Protein AF-A0A9L0R6K5-F1 (afdb_monomer_lite)

Radius of gyration: 28.35 Å; chains: 1; bounding box: 96×26×52 Å

Foldseek 3Di:
DDDPPDPDPPDDPDPPVVVPVVVVVVVVLCVDPVSNDDPDDPDCPPPDCVPVVVVVVVVVVPDDDPVVDDCPCVVVVLVPDDPVVNVVVVVVVVVVVVVVVVVVVVVDDDD

pLDDT: mean 80.31, std 17.73, range [43.84, 97.25]

Structure (mmCIF, N/CA/C/O backbone):
data_AF-A0A9L0R6K5-F1
#
_entry.id   AF-A0A9L0R6K5-F1
#
loop_
_atom_site.group_PDB
_atom_site.id
_atom_site.type_symbol
_atom_site.label_atom_id
_atom_site.label_alt_id
_atom_site.label_comp_id
_atom_site.label_asym_id
_atom_site.label_entity_id
_atom_site.label_seq_id
_atom_site.pdbx_PDB_ins_code
_atom_site.Cartn_x
_atom_site.Cartn_y
_atom_site.Cartn_z
_atom_site.occupancy
_atom_site.B_iso_or_equiv
_atom_site.auth_seq_id
_atom_site.auth_comp_id
_atom_site.auth_asym_id
_atom_site.auth_atom_id
_atom_site.pdbx_PDB_model_num
ATOM 1 N N . MET A 1 1 ? 75.155 13.105 23.685 1.00 47.47 1 MET A N 1
ATOM 2 C CA . MET A 1 1 ? 74.800 11.677 23.793 1.00 47.47 1 MET A CA 1
ATOM 3 C C . MET A 1 1 ? 73.288 11.671 23.781 1.00 47.47 1 MET A C 1
ATOM 5 O O . MET A 1 1 ? 72.712 12.220 24.706 1.00 47.47 1 MET A O 1
ATOM 9 N N . GLY A 1 2 ? 72.707 11.346 22.626 1.00 50.88 2 GLY A N 1
ATOM 10 C CA . GLY A 1 2 ? 71.325 11.688 22.292 1.00 50.88 2 GLY A CA 1
ATOM 11 C C . GLY A 1 2 ? 70.310 10.917 23.124 1.00 50.88 2 GLY A C 1
ATOM 12 O O . GLY A 1 2 ? 70.505 9.731 23.391 1.00 50.88 2 GLY A O 1
ATOM 13 N N . ASP A 1 3 ? 69.242 11.607 23.506 1.00 55.75 3 ASP A N 1
ATOM 14 C CA . ASP A 1 3 ? 68.009 10.965 23.939 1.00 55.75 3 ASP A CA 1
ATOM 15 C C . ASP A 1 3 ? 67.473 10.095 22.789 1.00 55.75 3 ASP A C 1
ATOM 17 O O . ASP A 1 3 ? 67.440 10.559 21.645 1.00 55.75 3 ASP A O 1
ATOM 21 N N . PRO A 1 4 ? 67.071 8.837 23.038 1.00 55.62 4 PRO A N 1
ATOM 22 C CA . PRO A 1 4 ? 66.433 8.029 22.016 1.00 55.62 4 PRO A CA 1
ATOM 23 C C . PRO A 1 4 ? 65.010 8.553 21.805 1.00 55.62 4 PRO A C 1
ATOM 25 O O . PRO A 1 4 ? 64.130 8.370 22.648 1.00 55.62 4 PRO A O 1
ATOM 28 N N . GLU A 1 5 ? 64.795 9.227 20.675 1.00 60.00 5 GLU A N 1
ATOM 29 C CA . GLU A 1 5 ? 63.462 9.583 20.208 1.00 60.00 5 GLU A CA 1
ATOM 30 C C . GLU A 1 5 ? 62.582 8.327 20.137 1.00 60.00 5 GLU A C 1
ATOM 32 O O . GLU A 1 5 ? 62.940 7.278 19.598 1.00 60.00 5 GLU A O 1
ATOM 37 N N . ARG A 1 6 ? 61.421 8.458 20.771 1.00 54.25 6 ARG A N 1
ATOM 38 C CA . ARG A 1 6 ? 60.321 7.501 20.851 1.00 54.25 6 ARG A CA 1
ATOM 39 C C . ARG A 1 6 ? 59.981 6.946 19.455 1.00 54.25 6 ARG A C 1
ATOM 41 O O . ARG A 1 6 ? 59.887 7.743 18.527 1.00 54.25 6 ARG A O 1
ATOM 48 N N . PRO A 1 7 ? 59.713 5.636 19.291 1.00 50.34 7 PRO A N 1
ATOM 49 C CA . PRO A 1 7 ? 59.248 5.118 18.011 1.00 50.34 7 PRO A CA 1
ATOM 50 C C . PRO A 1 7 ? 57.929 5.803 17.645 1.00 50.34 7 PRO A C 1
ATOM 52 O O . PRO A 1 7 ? 56.967 5.786 18.421 1.00 50.34 7 PRO A O 1
ATOM 55 N N . GLU A 1 8 ? 57.920 6.451 16.483 1.00 55.03 8 GLU A N 1
ATOM 56 C CA . GLU A 1 8 ? 56.736 7.028 15.869 1.00 55.03 8 GLU A CA 1
ATOM 57 C C . GLU A 1 8 ? 55.680 5.927 15.744 1.00 55.03 8 GLU A C 1
ATOM 59 O O . GLU A 1 8 ? 55.885 4.910 15.081 1.00 55.03 8 GLU A O 1
ATOM 64 N N . ALA A 1 9 ? 54.574 6.080 16.473 1.00 47.69 9 ALA A N 1
ATOM 65 C CA . ALA A 1 9 ? 53.455 5.162 16.384 1.00 47.69 9 ALA A CA 1
ATOM 66 C C . ALA A 1 9 ? 52.938 5.197 14.941 1.00 47.69 9 ALA A C 1
ATOM 68 O O . ALA A 1 9 ? 52.365 6.201 14.513 1.00 47.69 9 ALA A O 1
ATOM 69 N N . ALA A 1 10 ? 53.168 4.110 14.202 1.00 50.16 10 ALA A N 1
ATOM 70 C CA . ALA A 1 10 ? 52.569 3.870 12.901 1.00 50.16 10 ALA A CA 1
ATOM 71 C C . ALA A 1 10 ? 51.054 4.098 13.017 1.00 50.16 10 ALA A C 1
ATOM 73 O O . ALA A 1 10 ? 50.350 3.383 13.734 1.00 50.16 10 ALA A O 1
ATOM 74 N N . ARG A 1 11 ? 50.566 5.160 12.369 1.00 54.59 11 ARG A N 1
ATOM 75 C CA . ARG A 1 11 ? 49.131 5.405 12.216 1.00 54.59 11 ARG A CA 1
ATOM 76 C C . ARG A 1 11 ? 48.550 4.309 11.312 1.00 54.59 11 ARG A C 1
ATOM 78 O O . ARG A 1 11 ? 49.232 3.882 10.385 1.00 54.59 11 ARG A O 1
ATOM 85 N N . PRO A 1 12 ? 47.339 3.818 11.611 1.00 43.84 12 PRO A N 1
ATOM 86 C CA . PRO A 1 12 ? 46.855 2.541 11.105 1.00 43.84 12 PRO A CA 1
ATOM 87 C C . PRO A 1 12 ? 46.578 2.567 9.596 1.00 43.84 12 PRO A C 1
ATOM 89 O O . PRO A 1 12 ? 45.975 3.502 9.076 1.00 43.84 12 PRO A O 1
ATOM 92 N N . GLU A 1 13 ? 46.985 1.484 8.935 1.00 54.38 13 GLU A N 1
ATOM 93 C CA . GLU A 1 13 ? 46.724 1.085 7.546 1.00 54.38 13 GLU A CA 1
ATOM 94 C C . GLU A 1 13 ? 45.214 0.879 7.274 1.00 54.38 13 GLU A C 1
ATOM 96 O O . GLU A 1 13 ? 44.738 -0.247 7.111 1.00 54.38 13 GLU A O 1
ATOM 101 N N . GLN A 1 14 ? 44.416 1.950 7.301 1.00 50.78 14 GLN A N 1
ATOM 102 C CA . GLN A 1 14 ? 42.956 1.864 7.122 1.00 50.78 14 GLN A CA 1
ATOM 103 C C . GLN A 1 14 ? 42.420 2.416 5.793 1.00 50.78 14 GLN A C 1
ATOM 105 O O . GLN A 1 14 ? 41.247 2.198 5.511 1.00 50.78 14 GLN A O 1
ATOM 110 N N . ASP A 1 15 ? 43.252 3.011 4.931 1.00 48.50 15 ASP A N 1
ATOM 111 C CA . ASP A 1 15 ? 42.791 3.568 3.643 1.00 48.50 15 ASP A CA 1
ATOM 112 C C . ASP A 1 15 ? 42.849 2.593 2.446 1.00 48.50 15 ASP A C 1
ATOM 114 O O . ASP A 1 15 ? 42.191 2.827 1.435 1.00 48.50 15 ASP A O 1
ATOM 118 N N . GLU A 1 16 ? 43.563 1.462 2.522 1.00 49.72 16 GLU A N 1
ATOM 119 C CA . GLU A 1 16 ? 43.671 0.542 1.369 1.00 49.72 16 GLU A CA 1
ATOM 120 C C . GLU A 1 16 ? 42.481 -0.423 1.218 1.00 49.72 16 GLU A C 1
ATOM 122 O O . GLU A 1 16 ? 42.126 -0.792 0.095 1.00 49.72 16 GLU A O 1
ATOM 127 N N . ARG A 1 17 ? 41.801 -0.785 2.316 1.00 49.69 17 ARG A N 1
ATOM 128 C CA . ARG A 1 17 ? 40.687 -1.762 2.310 1.00 49.69 17 ARG A CA 1
ATOM 129 C C . ARG A 1 17 ? 39.425 -1.262 1.601 1.00 49.69 17 ARG A C 1
ATOM 131 O O . ARG A 1 17 ? 38.607 -2.066 1.182 1.00 49.69 17 ARG A O 1
ATOM 138 N N . LEU A 1 18 ? 39.268 0.052 1.436 1.00 47.69 18 LEU A N 1
ATOM 139 C CA . LEU A 1 18 ? 38.094 0.636 0.777 1.00 47.69 18 LEU A CA 1
ATOM 140 C C . LEU A 1 18 ? 38.172 0.530 -0.763 1.00 47.69 18 LEU A C 1
ATOM 142 O O . LEU A 1 18 ? 37.157 0.590 -1.460 1.00 47.69 18 LEU A O 1
ATOM 146 N N . SER A 1 19 ? 39.384 0.351 -1.301 1.00 53.78 19 SER A N 1
ATOM 147 C CA . SER A 1 19 ? 39.659 0.350 -2.744 1.00 53.78 19 SER A CA 1
ATOM 148 C C . SER A 1 19 ? 39.491 -1.020 -3.419 1.00 53.78 19 SER A C 1
ATOM 150 O O . SER A 1 19 ? 39.108 -1.085 -4.590 1.00 53.78 19 SER A O 1
ATOM 152 N N . SER A 1 20 ? 39.723 -2.123 -2.699 1.00 53.62 20 SER A N 1
ATOM 153 C CA . SER A 1 20 ? 39.558 -3.488 -3.223 1.00 53.62 20 SER A CA 1
ATOM 154 C C . SER A 1 20 ? 38.087 -3.878 -3.346 1.00 53.62 20 SER A C 1
ATOM 156 O O . SER A 1 20 ? 37.662 -4.395 -4.379 1.00 53.62 20 SER A O 1
ATOM 158 N N . ASP A 1 21 ? 37.295 -3.550 -2.326 1.00 57.03 21 ASP A N 1
ATOM 159 C CA . ASP A 1 21 ? 35.902 -3.990 -2.208 1.00 57.03 21 ASP A CA 1
ATOM 160 C C . ASP A 1 21 ? 35.005 -3.326 -3.263 1.00 57.03 21 ASP A C 1
ATOM 162 O O . ASP A 1 21 ? 34.051 -3.923 -3.763 1.00 57.03 21 ASP A O 1
ATOM 166 N N . THR A 1 22 ? 35.346 -2.100 -3.664 1.00 58.75 22 THR A N 1
ATOM 167 C CA . THR A 1 22 ? 34.620 -1.365 -4.707 1.00 58.75 22 THR A CA 1
ATOM 168 C C . THR A 1 22 ? 34.812 -2.010 -6.085 1.00 58.75 22 THR A C 1
ATOM 170 O O . THR A 1 22 ? 33.842 -2.197 -6.819 1.00 58.75 22 THR A O 1
ATOM 173 N N . ASN A 1 23 ? 36.035 -2.441 -6.413 1.00 61.25 23 ASN A N 1
ATOM 174 C CA . ASN A 1 23 ? 36.351 -3.064 -7.703 1.00 61.25 23 ASN A CA 1
ATOM 175 C C . ASN A 1 23 ? 35.732 -4.466 -7.854 1.00 61.25 23 ASN A C 1
ATOM 177 O O . ASN A 1 23 ? 35.257 -4.824 -8.933 1.00 61.25 23 ASN A O 1
ATOM 181 N N . GLU A 1 24 ? 35.686 -5.255 -6.777 1.00 61.75 24 GLU A N 1
ATOM 182 C CA . GLU A 1 24 ? 35.042 -6.575 -6.797 1.00 61.75 24 GLU A CA 1
ATOM 183 C C . GLU A 1 24 ? 33.515 -6.488 -6.916 1.00 61.75 24 GLU A C 1
ATOM 185 O O . GLU A 1 24 ? 32.896 -7.286 -7.627 1.00 61.75 24 GLU A O 1
ATOM 190 N N . ASN A 1 25 ? 32.891 -5.520 -6.241 1.00 63.72 25 ASN A N 1
ATOM 191 C CA . ASN A 1 25 ? 31.442 -5.330 -6.291 1.00 63.72 25 ASN A CA 1
ATOM 192 C C . ASN A 1 25 ? 30.979 -4.790 -7.653 1.00 63.72 25 ASN A C 1
ATOM 194 O O . ASN A 1 25 ? 29.949 -5.228 -8.171 1.00 63.72 25 ASN A O 1
ATOM 198 N N . GLU A 1 26 ? 31.760 -3.910 -8.287 1.00 63.41 26 GLU A N 1
ATOM 199 C CA . GLU A 1 26 ? 31.485 -3.467 -9.657 1.00 63.41 26 GLU A CA 1
ATOM 200 C C . GLU A 1 26 ? 31.606 -4.613 -10.670 1.00 63.41 26 GLU A C 1
ATOM 202 O O . GLU A 1 26 ? 30.751 -4.738 -11.553 1.00 63.41 26 GLU A O 1
ATOM 207 N N . ALA A 1 27 ? 32.604 -5.491 -10.528 1.00 65.38 27 ALA A N 1
ATOM 208 C CA . ALA A 1 27 ? 32.752 -6.663 -11.389 1.00 65.38 27 ALA A CA 1
ATOM 209 C C . ALA A 1 27 ? 31.536 -7.604 -11.285 1.00 65.38 27 ALA A C 1
ATOM 211 O O . ALA A 1 27 ? 30.948 -7.953 -12.309 1.00 65.38 27 ALA A O 1
ATOM 212 N N . LYS A 1 28 ? 31.084 -7.915 -10.062 1.00 72.25 28 LYS A N 1
ATOM 213 C CA . LYS A 1 28 ? 29.901 -8.763 -9.807 1.00 72.25 28 LYS A CA 1
ATOM 214 C C . LYS A 1 28 ? 28.606 -8.153 -10.353 1.00 72.25 28 LYS A C 1
ATOM 216 O O . LYS A 1 28 ? 27.805 -8.845 -10.976 1.00 72.25 28 LYS A O 1
ATOM 221 N N .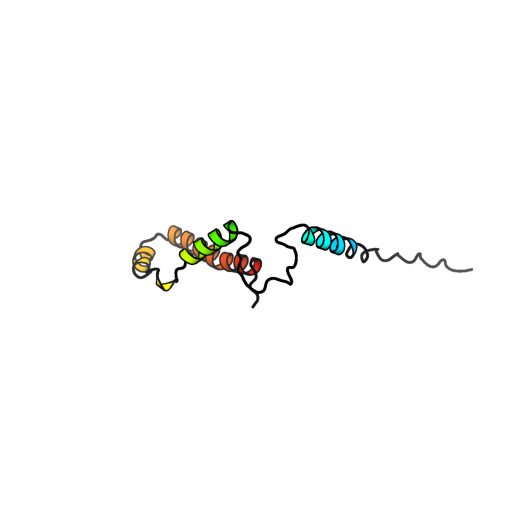 SER A 1 29 ? 28.421 -6.838 -10.206 1.00 73.00 29 SER A N 1
ATOM 222 C CA . SER A 1 29 ? 27.229 -6.142 -10.720 1.00 73.00 29 SER A CA 1
ATOM 223 C C . SER A 1 29 ? 27.081 -6.210 -12.249 1.00 73.00 29 SER A C 1
ATOM 225 O O . SER A 1 29 ? 25.971 -6.137 -12.773 1.00 73.00 29 SER A O 1
ATOM 227 N N . ASN A 1 30 ? 28.192 -6.365 -12.979 1.00 77.44 30 ASN A N 1
ATOM 228 C CA . ASN A 1 30 ? 28.194 -6.454 -14.440 1.00 77.44 30 ASN A CA 1
ATOM 229 C C . ASN A 1 30 ? 27.899 -7.867 -14.967 1.00 77.44 30 ASN A C 1
ATOM 231 O O . ASN A 1 30 ? 27.497 -8.005 -16.129 1.00 77.44 30 ASN A O 1
ATOM 235 N N . GLU A 1 31 ? 28.077 -8.897 -14.137 1.00 82.94 31 GLU A N 1
ATOM 236 C CA . GLU A 1 31 ? 27.705 -10.282 -14.444 1.00 82.94 31 GLU A CA 1
ATOM 237 C C . GLU A 1 31 ? 26.199 -10.504 -14.272 1.00 82.94 31 GLU A C 1
ATOM 239 O O . GLU A 1 31 ? 25.584 -11.222 -15.063 1.00 82.94 31 GLU A O 1
ATOM 244 N N . GLU A 1 32 ? 25.585 -9.832 -13.294 1.00 84.69 32 GLU A N 1
ATOM 245 C CA . GLU A 1 32 ? 24.153 -9.928 -13.031 1.00 84.69 32 GLU A CA 1
ATOM 246 C C . GLU A 1 32 ? 23.322 -9.100 -14.031 1.00 84.69 32 GLU A C 1
ATOM 248 O O . GLU A 1 32 ? 23.379 -7.864 -14.038 1.00 84.69 32 GLU A O 1
ATOM 253 N N . PRO A 1 33 ? 22.470 -9.735 -14.865 1.00 85.19 33 PRO A N 1
ATOM 254 C CA . PRO A 1 33 ? 21.745 -9.035 -15.928 1.00 85.19 33 PRO A CA 1
ATOM 255 C C . PRO A 1 33 ? 20.803 -7.919 -15.456 1.00 85.19 33 PRO A C 1
ATOM 257 O O . PRO A 1 33 ? 20.486 -7.033 -16.251 1.00 85.19 33 PRO A O 1
ATOM 260 N N . LEU A 1 34 ? 20.336 -7.979 -14.203 1.00 85.12 34 LEU A N 1
ATOM 261 C CA . LEU A 1 34 ? 19.448 -6.983 -13.593 1.00 85.12 34 LEU A CA 1
ATOM 262 C C . LEU A 1 34 ? 20.207 -5.762 -13.054 1.00 85.12 34 LEU A C 1
ATOM 264 O O . LEU A 1 34 ? 19.652 -4.667 -13.049 1.00 85.12 34 LEU A O 1
ATOM 268 N N . LEU A 1 35 ? 21.460 -5.943 -12.627 1.00 85.19 35 LEU A N 1
ATOM 269 C CA . LEU A 1 35 ? 22.286 -4.888 -12.029 1.00 85.19 35 LEU A CA 1
ATOM 270 C C . LEU A 1 35 ? 23.202 -4.210 -13.056 1.00 85.19 35 LEU A C 1
ATOM 272 O O . LEU A 1 35 ? 23.684 -3.096 -12.838 1.00 85.19 35 LEU A O 1
ATOM 276 N N . ARG A 1 36 ? 23.397 -4.843 -14.219 1.00 84.12 36 ARG A N 1
ATOM 277 C CA . ARG A 1 36 ? 24.201 -4.292 -15.307 1.00 84.12 36 ARG A CA 1
ATOM 278 C C . ARG A 1 36 ? 23.588 -3.007 -15.867 1.00 84.12 36 ARG A C 1
ATOM 280 O O . ARG A 1 36 ? 22.500 -3.007 -16.448 1.00 84.12 36 ARG A O 1
ATOM 287 N N . LYS A 1 37 ? 24.354 -1.914 -15.812 1.00 75.88 37 LYS A N 1
ATOM 288 C CA . LYS A 1 37 ? 23.978 -0.614 -16.391 1.00 75.88 37 LYS A CA 1
ATOM 289 C C . LYS A 1 37 ? 23.699 -0.755 -17.895 1.00 75.88 37 LYS A C 1
ATOM 291 O O . LYS A 1 37 ? 24.569 -1.134 -18.678 1.00 75.88 37 LYS A O 1
ATOM 296 N N . SER A 1 38 ? 22.476 -0.438 -18.320 1.00 66.31 38 SER A N 1
ATOM 297 C CA . SER A 1 38 ? 22.054 -0.536 -19.723 1.00 66.31 38 SER A CA 1
ATOM 298 C C . SER A 1 38 ? 21.917 0.849 -20.364 1.00 66.31 38 SER A C 1
ATOM 300 O O . SER A 1 38 ? 20.839 1.436 -20.355 1.00 66.31 38 SER A O 1
ATOM 302 N N . SER A 1 39 ? 22.972 1.347 -21.017 1.00 63.28 39 SER A N 1
ATOM 303 C CA . SER A 1 39 ? 22.959 2.652 -21.715 1.00 63.28 39 SER A CA 1
ATOM 304 C C . SER A 1 39 ? 22.154 2.697 -23.026 1.00 63.28 39 SER A C 1
ATOM 306 O O . SER A 1 39 ? 22.157 3.717 -23.707 1.00 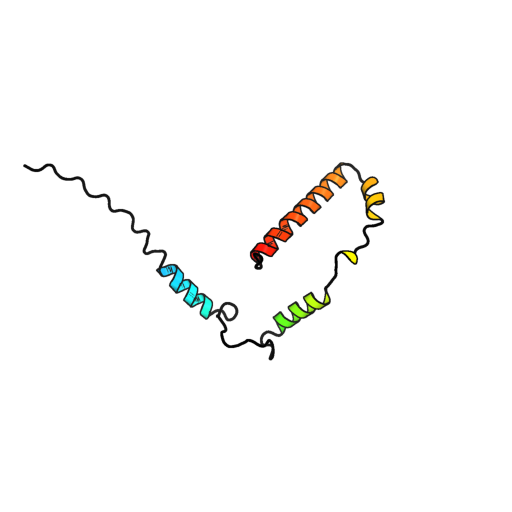63.28 39 SER A O 1
ATOM 308 N N . ARG A 1 40 ? 21.516 1.597 -23.451 1.00 62.06 40 ARG A N 1
ATOM 309 C CA . ARG A 1 40 ? 20.974 1.453 -24.822 1.00 62.06 40 ARG A CA 1
ATOM 310 C C . ARG A 1 40 ? 19.464 1.227 -24.914 1.00 62.06 40 ARG A C 1
ATOM 312 O O . ARG A 1 40 ? 18.963 1.022 -26.015 1.00 62.06 40 ARG A O 1
ATOM 319 N N . ARG A 1 41 ? 18.724 1.259 -23.801 1.00 72.88 41 ARG A N 1
ATOM 320 C CA . ARG A 1 41 ? 17.268 1.044 -23.815 1.00 72.88 41 ARG A CA 1
ATOM 321 C C . ARG A 1 41 ? 16.525 2.229 -23.210 1.00 72.88 41 ARG A C 1
ATOM 323 O O . ARG A 1 41 ? 16.322 2.285 -22.007 1.00 72.88 41 ARG A O 1
ATOM 330 N N . PHE A 1 42 ? 16.080 3.129 -24.081 1.00 77.94 42 PHE A N 1
ATOM 331 C CA . PHE A 1 42 ? 15.197 4.249 -23.731 1.00 77.94 42 PHE A CA 1
ATOM 332 C C . PHE A 1 42 ? 13.716 3.948 -23.996 1.00 77.94 42 PHE A C 1
ATOM 334 O O . PHE A 1 42 ? 12.846 4.698 -23.572 1.00 77.94 42 PHE A O 1
ATOM 341 N N . VAL A 1 43 ? 13.423 2.848 -24.698 1.00 82.25 43 VAL A N 1
ATOM 342 C CA . VAL A 1 43 ? 12.062 2.405 -25.018 1.00 82.25 43 VAL A CA 1
ATOM 343 C C . VAL A 1 43 ? 11.801 1.029 -24.417 1.00 82.25 43 VAL A C 1
ATOM 345 O O . VAL A 1 43 ? 12.680 0.169 -24.402 1.00 82.25 43 VAL A O 1
ATOM 348 N N . ILE A 1 44 ? 10.588 0.817 -23.909 1.00 85.44 44 ILE A N 1
ATOM 349 C CA . ILE A 1 44 ? 10.226 -0.429 -23.218 1.00 85.44 44 ILE A CA 1
ATOM 350 C C . ILE A 1 44 ? 10.111 -1.623 -24.178 1.00 85.44 44 ILE A C 1
ATOM 352 O O . ILE A 1 44 ? 10.383 -2.758 -23.793 1.00 85.44 44 ILE A O 1
ATOM 356 N N . PHE A 1 45 ? 9.750 -1.372 -25.440 1.00 87.31 45 PHE A N 1
ATOM 357 C CA . PHE A 1 45 ? 9.597 -2.411 -26.454 1.00 87.31 45 PHE A CA 1
ATOM 358 C C . PHE A 1 45 ? 10.877 -2.614 -27.276 1.00 87.31 45 PHE A C 1
ATOM 360 O O . PHE A 1 45 ? 11.531 -1.631 -27.628 1.00 87.31 45 PHE A O 1
ATOM 367 N N . PRO A 1 46 ? 11.208 -3.867 -27.646 1.00 89.81 46 PRO A N 1
ATOM 368 C CA . PRO A 1 46 ? 10.511 -5.116 -27.306 1.00 89.81 46 PRO A CA 1
ATOM 369 C C . PRO A 1 46 ? 10.813 -5.616 -25.875 1.00 89.81 46 PRO A C 1
ATOM 371 O O . PRO A 1 46 ? 11.955 -5.548 -25.409 1.00 89.81 46 PRO A O 1
ATOM 374 N N . ILE A 1 47 ? 9.790 -6.165 -25.202 1.00 90.69 47 ILE A N 1
ATOM 375 C CA . ILE A 1 47 ? 9.875 -6.683 -23.823 1.00 90.69 47 ILE A CA 1
ATOM 376 C C . ILE A 1 47 ? 10.884 -7.840 -23.746 1.00 90.69 47 ILE A C 1
ATOM 378 O O . ILE A 1 47 ? 10.774 -8.796 -24.505 1.00 90.69 47 ILE A O 1
ATOM 382 N N . GLN A 1 48 ? 11.846 -7.771 -22.818 1.00 87.75 48 GLN A N 1
ATOM 383 C CA . GLN A 1 48 ? 12.859 -8.829 -22.627 1.00 87.75 48 GLN A CA 1
ATOM 384 C C . GLN A 1 48 ? 12.545 -9.817 -21.513 1.00 87.75 48 GLN A C 1
ATOM 386 O O . GLN A 1 48 ? 12.978 -10.960 -21.589 1.00 87.75 48 GLN A O 1
ATOM 391 N N . TYR A 1 49 ? 11.831 -9.360 -20.484 1.00 91.44 49 TYR A N 1
ATOM 392 C CA . TYR A 1 49 ? 11.464 -10.150 -19.311 1.00 91.44 49 TYR A CA 1
ATOM 393 C C . TYR A 1 49 ? 9.932 -10.214 -19.239 1.00 91.44 49 TYR A C 1
ATOM 395 O O . TYR A 1 49 ? 9.305 -9.356 -18.607 1.00 91.44 49 TYR A O 1
ATOM 403 N N . PRO A 1 50 ? 9.291 -11.138 -19.986 1.00 92.81 50 PRO A N 1
ATOM 404 C CA . PRO A 1 50 ? 7.832 -11.217 -20.073 1.00 92.81 50 PRO A CA 1
ATOM 405 C C . PRO A 1 50 ? 7.167 -11.563 -18.739 1.00 92.81 50 PRO A C 1
ATOM 407 O O . PRO A 1 50 ? 6.033 -11.167 -18.495 1.00 92.81 50 PRO A O 1
ATOM 410 N N . ASP A 1 51 ? 7.873 -12.290 -17.881 1.00 95.19 51 ASP A N 1
ATOM 411 C CA . ASP A 1 51 ? 7.500 -12.637 -16.513 1.00 95.19 51 ASP A CA 1
ATOM 412 C C . ASP A 1 51 ? 7.430 -11.403 -15.601 1.00 95.19 51 ASP A C 1
ATOM 414 O O . ASP A 1 51 ? 6.385 -11.149 -14.999 1.00 95.19 51 ASP A O 1
ATOM 418 N N . ILE A 1 52 ? 8.480 -10.576 -15.580 1.00 93.44 52 ILE A N 1
ATOM 419 C CA . ILE A 1 52 ? 8.501 -9.306 -14.835 1.00 93.44 52 ILE A CA 1
ATOM 420 C C . ILE A 1 52 ? 7.415 -8.369 -15.375 1.00 93.44 52 ILE A C 1
ATOM 422 O O . ILE A 1 52 ? 6.659 -7.761 -14.617 1.00 93.44 52 ILE A O 1
ATOM 426 N N . TRP A 1 53 ? 7.277 -8.292 -16.701 1.00 92.94 53 TRP A N 1
ATOM 427 C CA . TRP A 1 53 ? 6.235 -7.492 -17.341 1.00 92.94 53 TRP A CA 1
ATOM 428 C C . TRP A 1 53 ? 4.824 -7.967 -16.982 1.00 92.94 53 TRP A C 1
ATOM 430 O O . TRP A 1 53 ? 3.936 -7.147 -16.752 1.00 92.94 53 TRP A O 1
ATOM 440 N N . LYS A 1 54 ? 4.607 -9.283 -16.892 1.00 95.62 54 LYS A N 1
ATOM 441 C CA . LYS A 1 54 ? 3.337 -9.860 -16.447 1.00 95.62 54 LYS A CA 1
ATOM 442 C C . LYS A 1 54 ? 3.025 -9.457 -15.007 1.00 95.62 54 LYS A C 1
ATOM 444 O O . LYS A 1 54 ? 1.893 -9.059 -14.749 1.00 95.62 54 LYS A O 1
ATOM 449 N N . MET A 1 55 ? 4.004 -9.504 -14.099 1.00 95.62 55 MET A N 1
ATOM 450 C CA . MET A 1 55 ? 3.816 -9.044 -12.716 1.00 95.62 55 MET A CA 1
ATOM 451 C C . MET A 1 55 ? 3.489 -7.549 -12.651 1.00 95.62 55 MET A C 1
ATOM 453 O O . MET A 1 55 ? 2.555 -7.163 -11.954 1.00 95.62 55 MET A O 1
ATOM 457 N N . TYR A 1 56 ? 4.174 -6.718 -13.442 1.00 94.69 56 TYR A N 1
ATOM 458 C CA . TYR A 1 56 ? 3.835 -5.298 -13.571 1.00 94.69 56 TYR A CA 1
ATOM 459 C C . TYR A 1 56 ? 2.396 -5.095 -14.064 1.00 94.69 56 TYR A C 1
ATOM 461 O O . TYR A 1 56 ? 1.651 -4.300 -13.497 1.00 94.69 56 TYR A O 1
ATOM 469 N N . LYS A 1 57 ? 1.965 -5.835 -15.092 1.00 95.75 57 LYS A N 1
ATOM 470 C CA . LYS A 1 57 ? 0.591 -5.746 -15.604 1.00 95.75 57 LYS A CA 1
ATOM 471 C C . LYS A 1 57 ? -0.450 -6.244 -14.614 1.00 95.75 57 LYS A C 1
ATOM 473 O O . LYS A 1 57 ? -1.536 -5.677 -14.569 1.00 95.75 57 LYS A O 1
ATOM 478 N N . GLN A 1 58 ? -0.119 -7.247 -13.810 1.00 96.25 58 GLN A N 1
ATOM 479 C CA . GLN A 1 5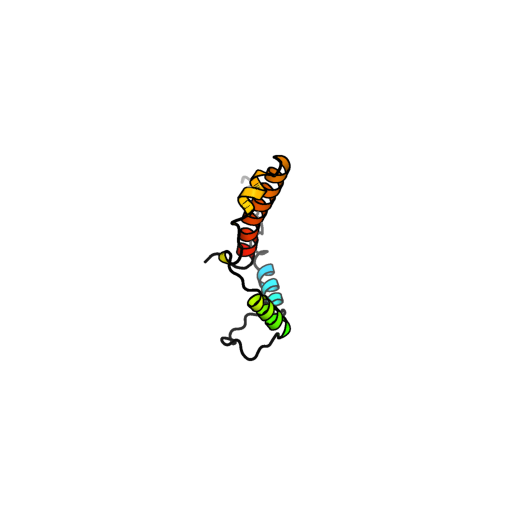8 ? -0.971 -7.688 -12.715 1.00 96.25 58 GLN A CA 1
ATOM 480 C C . GLN A 1 58 ? -1.103 -6.597 -11.645 1.00 96.25 58 GLN A C 1
ATOM 482 O O . GLN A 1 58 ? -2.219 -6.289 -11.252 1.00 96.25 58 GLN A O 1
ATOM 487 N N . ALA A 1 59 ? -0.001 -5.959 -11.239 1.00 95.69 59 ALA A N 1
ATOM 488 C CA . ALA A 1 59 ? -0.044 -4.825 -10.316 1.00 95.69 59 ALA A CA 1
ATOM 489 C C . ALA A 1 59 ? -0.855 -3.648 -10.887 1.00 95.69 59 ALA A C 1
ATOM 491 O O . ALA A 1 59 ? -1.695 -3.091 -10.190 1.00 95.69 59 ALA A O 1
ATOM 492 N N . GLN A 1 60 ? -0.675 -3.320 -12.173 1.00 94.06 60 GLN A N 1
ATOM 493 C CA . GLN A 1 60 ? -1.448 -2.280 -12.862 1.00 94.06 60 GLN A CA 1
ATOM 494 C C . GLN A 1 60 ? -2.952 -2.604 -12.912 1.00 94.06 60 GLN A C 1
ATOM 496 O O . GLN A 1 60 ? -3.774 -1.699 -12.809 1.00 94.06 60 GLN A O 1
ATOM 501 N N . ALA A 1 61 ? -3.318 -3.877 -13.086 1.00 95.75 61 ALA A N 1
ATOM 502 C CA . ALA A 1 61 ? -4.712 -4.318 -13.080 1.00 95.75 61 ALA A CA 1
ATOM 503 C C . ALA A 1 61 ? -5.347 -4.288 -11.678 1.00 95.75 61 ALA A C 1
ATOM 505 O O . ALA A 1 61 ? -6.568 -4.237 -11.577 1.00 95.75 61 ALA A O 1
ATOM 506 N N . SER A 1 62 ? -4.532 -4.296 -10.621 1.00 95.25 62 SER A N 1
ATOM 507 C CA . SER A 1 62 ? -4.956 -4.196 -9.219 1.00 95.25 62 SER A CA 1
ATOM 508 C C . SER A 1 62 ? -4.910 -2.762 -8.678 1.00 95.25 62 SER A C 1
ATOM 510 O O . SER A 1 62 ? -4.758 -2.562 -7.474 1.00 95.25 62 SER A O 1
ATOM 512 N N . PHE A 1 63 ? -4.985 -1.758 -9.551 1.00 94.62 63 PHE A N 1
ATOM 513 C CA . PHE A 1 63 ? -5.021 -0.362 -9.131 1.00 94.62 63 PHE A CA 1
ATOM 514 C C . PHE A 1 63 ? -6.369 -0.027 -8.479 1.00 94.62 63 PHE A C 1
ATOM 516 O O . PHE A 1 63 ? -7.414 -0.330 -9.049 1.00 94.62 63 PHE A O 1
ATOM 523 N N . TRP A 1 64 ? -6.321 0.615 -7.314 1.00 96.62 64 TRP A N 1
ATOM 524 C CA . TRP A 1 64 ? -7.475 1.135 -6.580 1.00 96.62 64 TRP A CA 1
ATOM 525 C C . TRP A 1 64 ? -7.072 2.436 -5.878 1.00 96.62 64 TRP A C 1
ATOM 527 O O . TRP A 1 64 ? -5.891 2.631 -5.566 1.00 96.62 64 TRP A O 1
ATOM 537 N N . THR A 1 65 ? -8.029 3.330 -5.634 1.00 94.88 65 THR A N 1
ATOM 538 C CA . THR A 1 65 ? -7.810 4.553 -4.845 1.00 94.88 65 THR A CA 1
ATOM 539 C C . THR A 1 65 ? -8.462 4.464 -3.467 1.00 94.88 65 THR A C 1
ATOM 541 O O . THR A 1 65 ? -9.422 3.724 -3.264 1.00 94.88 65 THR A O 1
ATOM 544 N N . ALA A 1 66 ? -7.955 5.226 -2.492 1.00 93.50 66 ALA A N 1
ATOM 545 C CA . ALA A 1 66 ? -8.461 5.186 -1.117 1.00 93.50 66 ALA A CA 1
ATOM 546 C C . ALA A 1 66 ? -9.955 5.550 -1.017 1.00 93.50 66 ALA A C 1
ATOM 548 O O . ALA A 1 66 ? -10.662 5.038 -0.153 1.00 93.50 66 ALA A O 1
ATOM 549 N N . GLU A 1 67 ? -10.447 6.391 -1.927 1.00 94.88 67 GLU A N 1
ATOM 550 C CA . GLU A 1 67 ? -11.850 6.798 -2.031 1.00 94.88 67 GLU A CA 1
ATOM 551 C C . GLU A 1 67 ? -12.786 5.656 -2.452 1.00 94.88 67 GLU A C 1
ATOM 553 O O . GLU A 1 67 ? -13.996 5.760 -2.258 1.00 94.88 67 GLU A O 1
ATOM 558 N N . GLU A 1 68 ? -12.253 4.564 -3.008 1.00 94.69 68 GLU A N 1
ATOM 559 C CA . GLU A 1 68 ? -13.036 3.370 -3.345 1.00 94.69 68 GLU A CA 1
ATOM 560 C C . GLU A 1 68 ? -13.449 2.565 -2.098 1.00 94.69 68 GLU A C 1
ATOM 562 O O . GLU A 1 68 ? -14.314 1.690 -2.185 1.00 94.69 68 GLU A O 1
ATOM 567 N N . VAL A 1 69 ? -12.873 2.861 -0.926 1.00 94.06 69 VAL A N 1
ATOM 568 C CA . VAL A 1 69 ? -13.197 2.202 0.346 1.00 94.06 69 VAL A CA 1
ATOM 569 C C . VAL A 1 69 ? -14.212 3.037 1.137 1.00 94.06 69 VAL A C 1
ATOM 571 O O . VAL A 1 69 ? -13.907 4.121 1.633 1.00 94.06 69 VAL A O 1
ATOM 574 N N . ASP A 1 70 ? -15.431 2.515 1.300 1.00 93.88 70 ASP A N 1
ATOM 575 C CA . ASP A 1 70 ? -16.490 3.159 2.092 1.00 93.88 70 ASP A CA 1
ATOM 576 C C . ASP A 1 70 ? -16.295 2.933 3.601 1.00 93.88 70 ASP A C 1
ATOM 578 O O . ASP A 1 70 ? -16.574 1.852 4.119 1.00 93.88 70 ASP A O 1
ATOM 582 N N . LEU A 1 71 ? -15.883 3.985 4.315 1.00 94.31 71 LEU A N 1
ATOM 583 C CA . LEU A 1 71 ? -15.700 3.986 5.774 1.00 94.31 71 LEU A CA 1
ATOM 584 C C . LEU A 1 71 ? -16.927 4.505 6.551 1.00 94.31 71 LEU A C 1
ATOM 586 O O . LEU A 1 71 ? -16.876 4.657 7.774 1.00 94.31 71 LEU A O 1
ATOM 590 N N . SER A 1 72 ? -18.047 4.809 5.883 1.00 92.9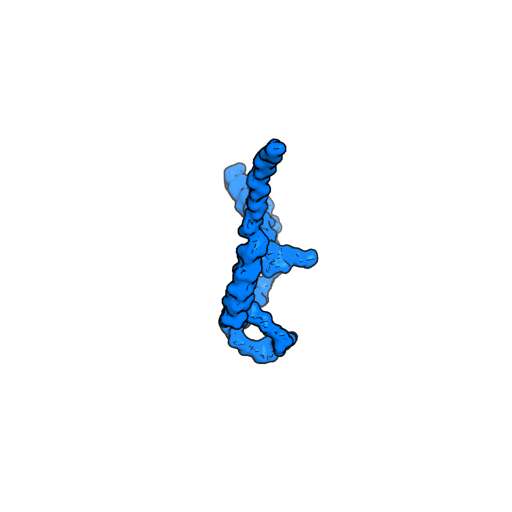4 72 SER A N 1
ATOM 591 C CA . SER A 1 72 ? -19.201 5.482 6.510 1.00 92.94 72 SER A CA 1
ATOM 592 C C . SER A 1 72 ? -19.835 4.690 7.661 1.00 92.94 72 SER A C 1
ATOM 594 O O . SER A 1 72 ? -20.388 5.270 8.600 1.00 92.94 72 SER A O 1
ATOM 596 N N . LYS A 1 73 ? -19.744 3.358 7.612 1.00 93.62 73 LYS A N 1
ATOM 597 C CA . LYS A 1 73 ? -20.328 2.448 8.609 1.00 93.62 73 LYS A CA 1
ATOM 598 C C . LYS A 1 73 ? -19.361 2.089 9.732 1.00 93.62 73 LYS A C 1
ATOM 600 O O . LYS A 1 73 ? -19.804 1.574 10.761 1.00 93.62 73 LYS A O 1
ATOM 605 N N . ASP A 1 74 ? -18.080 2.400 9.582 1.00 94.44 74 ASP A N 1
ATOM 606 C CA . ASP A 1 74 ? -17.039 1.907 10.479 1.00 94.44 74 ASP A CA 1
ATOM 607 C C . ASP A 1 74 ? -17.083 2.600 11.842 1.00 94.44 74 ASP A C 1
ATOM 609 O O . ASP A 1 74 ? -16.897 1.947 12.865 1.00 94.44 74 ASP A O 1
ATOM 613 N N . LEU A 1 75 ? -17.439 3.888 11.903 1.00 93.50 75 LEU A N 1
ATOM 614 C CA . LEU A 1 75 ? -17.547 4.637 13.165 1.00 93.50 75 LEU A CA 1
ATOM 615 C C . LEU A 1 75 ? -18.586 4.045 14.149 1.00 93.50 75 LEU A C 1
ATOM 617 O O . LEU A 1 75 ? -18.258 3.849 15.325 1.00 93.50 75 LEU A O 1
ATOM 621 N N . PRO A 1 76 ? -19.826 3.712 13.731 1.00 95.12 76 PRO A N 1
ATOM 622 C CA . PRO A 1 76 ? -20.769 2.980 14.576 1.00 95.12 76 PRO A CA 1
ATOM 623 C C . PRO A 1 76 ? -20.247 1.634 15.091 1.0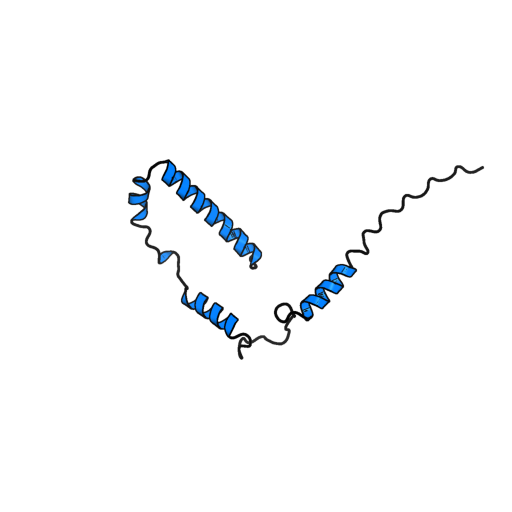0 95.12 76 PRO A C 1
ATOM 625 O O . PRO A 1 76 ? -20.543 1.270 16.231 1.00 95.12 76 PRO A O 1
ATOM 628 N N . HIS A 1 77 ? -19.503 0.885 14.271 1.00 94.56 77 HIS A N 1
ATOM 629 C CA . HIS A 1 77 ? -18.922 -0.399 14.669 1.00 94.56 77 HIS A CA 1
ATOM 630 C C . HIS A 1 77 ? -17.763 -0.207 15.642 1.00 94.56 77 HIS A C 1
ATOM 632 O O . HIS A 1 77 ? -17.743 -0.855 16.686 1.00 94.56 77 HIS A O 1
ATOM 638 N N . TRP A 1 78 ? -16.885 0.757 15.368 1.00 93.94 78 TRP A N 1
ATOM 639 C CA . TRP A 1 78 ? -15.800 1.161 16.250 1.00 93.94 78 TRP A CA 1
ATOM 640 C C . TRP A 1 78 ? -16.321 1.466 17.650 1.00 93.94 78 TRP A C 1
ATOM 642 O O . TRP A 1 78 ? -15.810 0.939 18.631 1.00 93.94 78 TRP A O 1
ATOM 652 N N . ASN A 1 79 ? -17.401 2.240 17.771 1.00 94.00 79 ASN A N 1
ATOM 653 C CA . ASN A 1 79 ? -17.953 2.612 19.074 1.00 94.00 79 ASN A CA 1
ATOM 654 C C . ASN A 1 79 ? -18.457 1.424 19.908 1.00 94.00 79 ASN A C 1
ATOM 656 O O . ASN A 1 79 ? -18.420 1.516 21.134 1.00 94.00 79 ASN A O 1
ATOM 660 N N . LYS A 1 80 ? -18.864 0.318 19.271 1.00 95.81 80 LYS A N 1
ATOM 661 C CA . LYS A 1 80 ? -19.341 -0.904 19.943 1.00 95.81 80 LYS A CA 1
ATOM 662 C C . LYS A 1 80 ? -18.216 -1.813 20.445 1.00 95.81 80 LYS A C 1
ATOM 664 O O . LYS A 1 80 ? -18.497 -2.699 21.246 1.00 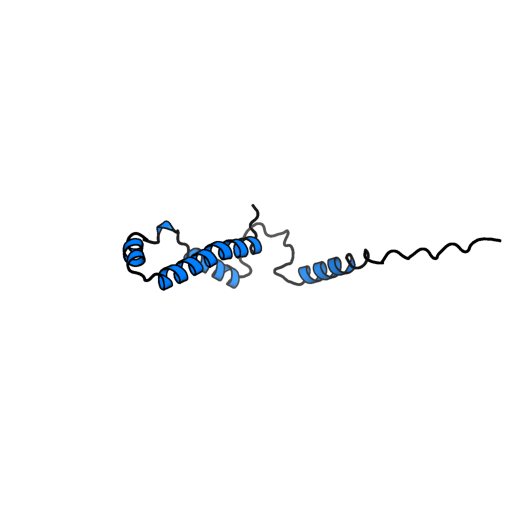95.81 80 LYS A O 1
ATOM 669 N N . LEU A 1 81 ? -16.983 -1.611 19.980 1.00 95.19 81 LEU A N 1
ATOM 670 C CA . LEU A 1 81 ? -15.831 -2.405 20.401 1.00 95.19 81 LEU A CA 1
ATOM 671 C C . LEU A 1 81 ? -15.434 -2.108 21.850 1.00 95.19 81 LEU A C 1
ATOM 673 O O . LEU A 1 81 ? -15.578 -0.980 22.345 1.00 95.19 81 LEU A O 1
ATOM 677 N N . THR A 1 82 ? -14.877 -3.125 22.499 1.00 97.00 82 THR A N 1
ATOM 678 C CA . THR A 1 82 ? -14.273 -3.029 23.830 1.00 97.00 82 THR A CA 1
ATOM 679 C C . THR A 1 82 ? -13.007 -2.165 23.810 1.00 97.00 82 THR A C 1
ATOM 681 O O . THR A 1 82 ? -12.436 -1.869 22.757 1.00 97.00 82 THR A O 1
ATOM 684 N N . SER A 1 83 ? -12.556 -1.730 24.992 1.00 95.69 83 SER A N 1
ATOM 685 C CA . SER A 1 83 ? -11.325 -0.936 25.113 1.00 95.69 83 SER A CA 1
ATOM 686 C C . SER A 1 83 ? -10.100 -1.693 24.590 1.00 95.69 83 SER A C 1
ATOM 688 O O . SER A 1 83 ? -9.259 -1.096 23.921 1.00 95.69 83 SER A O 1
ATOM 690 N N . ASP A 1 84 ? -10.028 -2.999 24.844 1.00 96.94 84 ASP A N 1
ATOM 691 C CA . ASP A 1 84 ? -8.890 -3.834 24.452 1.00 96.94 84 ASP A CA 1
ATOM 692 C C . ASP A 1 84 ? -8.847 -4.048 22.934 1.00 96.94 84 ASP A C 1
ATOM 694 O O . ASP A 1 84 ? -7.786 -3.938 22.322 1.00 96.94 84 ASP A O 1
ATOM 698 N N . GLU A 1 85 ? -10.002 -4.260 22.294 1.00 96.31 85 GLU A N 1
ATOM 699 C CA . GLU A 1 85 ? -10.102 -4.370 20.831 1.00 96.31 85 GLU A CA 1
ATOM 700 C C . GLU A 1 85 ? -9.702 -3.064 20.136 1.00 96.31 85 GLU A C 1
ATOM 702 O O . GLU A 1 85 ? -8.938 -3.084 19.171 1.00 96.31 85 GLU A O 1
ATOM 707 N N . LYS A 1 86 ? -10.161 -1.912 20.646 1.00 95.75 86 LYS A N 1
ATOM 708 C CA . LYS A 1 86 ? -9.755 -0.597 20.120 1.00 95.75 86 LYS A CA 1
ATOM 709 C C . LYS A 1 86 ? -8.258 -0.372 20.284 1.00 95.75 86 LYS A C 1
ATOM 711 O O . LYS A 1 86 ? -7.601 0.102 19.355 1.00 95.75 86 LYS A O 1
ATOM 716 N N . TYR A 1 87 ? -7.713 -0.711 21.453 1.00 96.50 87 TYR A N 1
ATOM 717 C CA . TYR A 1 87 ? -6.284 -0.599 21.726 1.00 96.50 87 TYR A CA 1
ATOM 718 C C . TYR A 1 87 ? -5.477 -1.454 20.745 1.00 96.50 87 TYR A C 1
ATOM 720 O O . TYR A 1 87 ? -4.566 -0.945 20.098 1.00 96.50 87 TYR A O 1
ATOM 728 N N . PHE A 1 88 ? -5.871 -2.711 20.550 1.00 97.25 88 PHE A N 1
ATOM 729 C CA . PHE A 1 88 ? -5.223 -3.603 19.597 1.00 97.25 88 PHE A CA 1
ATOM 730 C C . PHE A 1 88 ? -5.278 -3.065 18.158 1.00 97.25 88 PHE A C 1
ATOM 732 O O . PHE A 1 88 ? -4.236 -2.905 17.524 1.00 97.25 88 PHE A O 1
ATOM 739 N N . ILE A 1 89 ? -6.469 -2.721 17.652 1.00 96.31 89 ILE A N 1
ATOM 740 C CA . ILE A 1 89 ? -6.636 -2.266 16.261 1.00 96.31 89 ILE A CA 1
ATOM 741 C C . ILE A 1 89 ? -5.890 -0.948 16.016 1.00 96.31 89 ILE A C 1
ATOM 743 O O . ILE A 1 89 ? -5.224 -0.804 14.996 1.00 96.31 89 ILE A O 1
ATOM 747 N N . SER A 1 90 ? -5.939 -0.000 16.956 1.00 95.00 90 SER A N 1
ATOM 748 C CA . SER A 1 90 ? -5.207 1.270 16.828 1.00 95.00 90 SER A CA 1
ATOM 749 C C . SER A 1 90 ? -3.688 1.081 16.770 1.00 95.00 90 SER A C 1
ATOM 751 O O . SER A 1 90 ? -3.032 1.752 15.977 1.00 95.00 90 SER A O 1
ATOM 753 N N . HIS A 1 91 ? -3.127 0.142 17.540 1.00 96.81 91 HIS A N 1
ATOM 754 C CA . HIS A 1 91 ? -1.695 -0.169 17.478 1.00 96.81 91 HIS A CA 1
ATOM 755 C C . HIS A 1 91 ? -1.311 -0.820 16.151 1.00 96.81 91 HIS A C 1
ATOM 757 O O . HIS A 1 91 ? -0.277 -0.480 15.580 1.00 96.81 91 HIS A O 1
ATOM 763 N N . VAL A 1 92 ? -2.153 -1.714 15.629 1.00 97.12 92 VAL A N 1
ATOM 764 C CA . VAL A 1 92 ? -1.935 -2.332 14.315 1.00 97.12 92 VAL A CA 1
ATOM 765 C C . VAL A 1 92 ? -1.984 -1.283 13.200 1.00 97.12 92 VAL A C 1
ATOM 767 O O . VAL A 1 92 ? -1.107 -1.268 12.340 1.00 97.12 92 VAL A O 1
ATOM 770 N N . LEU A 1 93 ? -2.951 -0.362 13.236 1.00 95.69 93 LEU A N 1
ATOM 771 C CA . LEU A 1 93 ? -3.037 0.735 12.266 1.00 95.69 93 LEU A CA 1
ATOM 772 C C . LEU A 1 93 ? -1.820 1.667 12.345 1.00 95.69 93 LEU A C 1
ATOM 774 O O . LEU A 1 93 ? -1.275 2.045 11.310 1.00 95.69 93 LEU A O 1
ATOM 778 N N . ALA A 1 94 ? -1.361 2.000 13.555 1.00 95.56 94 ALA A N 1
ATOM 779 C CA . ALA A 1 94 ? -0.160 2.810 13.751 1.00 95.56 94 ALA A CA 1
ATOM 780 C C . ALA A 1 94 ? 1.107 2.115 13.222 1.00 95.56 94 ALA A C 1
ATOM 782 O O . ALA A 1 94 ? 1.955 2.766 12.615 1.00 95.56 94 ALA A O 1
ATOM 783 N N . PHE A 1 95 ? 1.222 0.795 13.412 1.00 95.94 95 PHE A N 1
ATOM 784 C CA . PHE A 1 95 ? 2.317 0.003 12.853 1.00 95.94 95 PHE A CA 1
ATOM 785 C C . PHE A 1 95 ? 2.323 0.047 11.322 1.00 95.94 95 PHE A C 1
ATOM 787 O O . PHE A 1 95 ? 3.364 0.347 10.740 1.00 95.94 95 PHE A O 1
ATOM 794 N N . PHE A 1 96 ? 1.174 -0.189 10.675 1.00 95.00 96 PHE A N 1
ATOM 795 C CA . PHE A 1 96 ? 1.088 -0.145 9.213 1.00 95.00 96 PHE A CA 1
ATOM 796 C C . PHE A 1 96 ? 1.447 1.239 8.667 1.00 95.00 96 PHE A C 1
ATOM 798 O O . PHE A 1 96 ? 2.363 1.336 7.852 1.00 95.00 96 PHE A O 1
ATOM 805 N N . ALA A 1 97 ? 0.864 2.301 9.238 1.00 93.19 97 ALA A N 1
ATOM 806 C CA . ALA A 1 97 ? 1.131 3.684 8.843 1.00 93.19 97 ALA A CA 1
ATOM 807 C C . ALA A 1 97 ? 2.624 4.067 8.894 1.00 93.19 97 ALA A C 1
ATOM 809 O O . ALA A 1 97 ? 3.083 4.851 8.067 1.00 93.19 97 ALA A O 1
ATOM 810 N N . ALA A 1 98 ? 3.389 3.519 9.846 1.00 92.44 98 ALA A N 1
ATOM 811 C CA . ALA A 1 98 ? 4.837 3.718 9.908 1.00 92.44 98 ALA A CA 1
ATOM 812 C C . ALA A 1 98 ? 5.602 2.800 8.937 1.00 92.44 98 ALA A C 1
ATOM 814 O O . ALA A 1 98 ? 6.558 3.232 8.292 1.00 92.44 98 ALA A O 1
ATOM 815 N N . SER A 1 99 ? 5.195 1.531 8.829 1.00 94.12 99 SER A N 1
ATOM 816 C CA . SER A 1 99 ? 5.903 0.517 8.041 1.00 94.12 99 SER A CA 1
ATOM 817 C C . SER A 1 99 ? 5.884 0.790 6.535 1.00 94.12 99 SER A C 1
ATOM 819 O O . SER A 1 99 ? 6.903 0.580 5.874 1.00 94.12 99 SER A O 1
ATOM 821 N N . ASP A 1 100 ? 4.776 1.320 6.004 1.00 91.75 100 ASP A N 1
ATOM 822 C CA . ASP A 1 100 ? 4.640 1.638 4.578 1.00 91.75 100 ASP A CA 1
ATOM 823 C C . ASP A 1 100 ? 5.667 2.697 4.135 1.00 91.75 100 ASP A C 1
ATOM 825 O O . ASP A 1 100 ? 6.198 2.639 3.024 1.00 91.75 100 ASP A O 1
ATOM 829 N N . GLY A 1 101 ? 6.020 3.629 5.030 1.00 88.25 101 GLY A N 1
ATOM 830 C CA . GLY A 1 101 ? 7.070 4.623 4.796 1.00 88.25 101 GLY A CA 1
ATOM 831 C C . GLY A 1 101 ? 8.453 3.993 4.623 1.00 88.25 101 GLY A C 1
ATOM 832 O O . GLY A 1 101 ? 9.146 4.287 3.652 1.00 88.25 101 GLY A O 1
ATOM 833 N N . ILE A 1 102 ? 8.820 3.059 5.506 1.00 90.38 102 ILE A N 1
ATOM 834 C CA . ILE A 1 102 ? 10.129 2.382 5.485 1.00 90.38 102 ILE A CA 1
ATOM 835 C C . ILE A 1 102 ? 10.307 1.562 4.198 1.00 90.38 102 ILE A C 1
ATOM 837 O O . ILE A 1 102 ? 11.381 1.546 3.596 1.00 90.38 102 ILE A O 1
ATOM 841 N N . VAL A 1 103 ? 9.250 0.880 3.745 1.00 89.19 103 VAL A N 1
ATOM 842 C CA . VAL A 1 103 ? 9.295 0.107 2.494 1.00 89.19 103 VAL A CA 1
ATOM 843 C C . VAL A 1 103 ? 9.481 1.034 1.288 1.00 89.19 103 VAL A C 1
ATOM 845 O O . VAL A 1 103 ? 10.283 0.729 0.404 1.00 89.19 103 VAL A O 1
ATOM 848 N N . ASN A 1 104 ? 8.798 2.181 1.266 1.00 87.81 104 ASN A N 1
ATOM 849 C CA . ASN A 1 104 ? 8.939 3.169 0.195 1.00 87.81 104 ASN A CA 1
ATOM 850 C C . ASN A 1 104 ? 10.337 3.805 0.147 1.00 87.81 104 ASN A C 1
ATOM 852 O O . ASN A 1 104 ? 10.863 4.026 -0.947 1.00 87.81 104 ASN A O 1
ATOM 856 N N . GLU A 1 105 ? 10.968 4.044 1.299 1.00 88.56 105 GLU A N 1
ATOM 857 C CA . GLU A 1 105 ? 12.363 4.500 1.362 1.00 88.56 105 GLU A CA 1
ATOM 858 C C . GLU A 1 105 ? 13.307 3.489 0.694 1.00 88.56 105 GLU A C 1
ATOM 860 O O . GLU A 1 105 ? 14.116 3.864 -0.154 1.00 88.56 105 GLU A O 1
ATOM 865 N N . ASN A 1 106 ? 13.153 2.194 0.993 1.00 89.00 106 ASN A N 1
ATOM 866 C CA . ASN A 1 106 ? 13.982 1.141 0.400 1.00 89.00 106 ASN A CA 1
ATOM 867 C C . ASN A 1 106 ? 13.775 0.986 -1.119 1.00 89.00 106 ASN A C 1
ATOM 869 O O . ASN A 1 106 ? 14.712 0.653 -1.842 1.00 89.00 106 ASN A O 1
ATOM 873 N N . LEU A 1 107 ? 12.552 1.200 -1.613 1.00 84.19 107 LEU A N 1
ATOM 874 C CA . LEU A 1 107 ? 12.226 1.050 -3.035 1.00 84.19 107 LEU A CA 1
ATOM 875 C C . LEU A 1 107 ? 12.646 2.251 -3.895 1.00 84.19 107 LEU A C 1
ATOM 877 O O . LEU A 1 107 ? 12.763 2.094 -5.112 1.00 84.19 107 LEU A O 1
ATOM 881 N N . GLY A 1 108 ? 12.908 3.418 -3.297 1.00 70.19 108 GLY A N 1
ATOM 882 C CA . GLY A 1 108 ? 13.524 4.540 -4.010 1.00 70.19 108 GLY A CA 1
ATOM 883 C C . GLY A 1 108 ? 12.882 5.914 -3.826 1.00 70.19 108 GLY A C 1
ATOM 884 O O . GLY A 1 108 ? 12.979 6.727 -4.743 1.00 70.19 108 GLY A O 1
ATOM 885 N N . ILE A 1 109 ? 12.242 6.212 -2.691 1.00 63.91 109 ILE A N 1
ATOM 886 C CA . ILE A 1 109 ? 11.730 7.566 -2.422 1.00 63.91 109 ILE A CA 1
ATOM 887 C C . ILE A 1 109 ? 12.647 8.329 -1.454 1.00 63.91 109 ILE A C 1
ATOM 889 O O . ILE A 1 109 ? 12.548 8.224 -0.238 1.00 63.91 109 ILE A O 1
ATOM 893 N N . PHE A 1 110 ? 13.508 9.156 -2.046 1.00 45.81 110 PHE A N 1
ATOM 894 C CA . PHE A 1 110 ? 13.616 10.579 -1.718 1.00 45.81 110 PHE A CA 1
ATOM 895 C C . PHE A 1 110 ? 13.517 11.294 -3.072 1.00 45.81 110 PHE A C 1
ATOM 897 O O . PHE A 1 110 ? 14.440 11.216 -3.884 1.00 45.81 110 PHE A O 1
ATOM 904 N N . ILE A 1 111 ? 12.349 11.869 -3.361 1.00 46.62 111 ILE A N 1
ATOM 905 C CA . ILE A 1 111 ? 12.173 12.833 -4.459 1.00 46.62 111 ILE A CA 1
ATOM 906 C C . ILE A 1 111 ? 12.524 14.218 -3.933 1.00 46.62 111 ILE A C 1
ATOM 908 O O . ILE A 1 111 ? 12.152 14.494 -2.769 1.00 46.62 111 ILE A O 1
#

Secondary structure (DSSP, 8-state):
----PPP-------SSHHHHHHHHHHHHHHHSTTTS--TT--S-PSPS-HHHHHHHHHHHHT---GGGS--TTHHHHHHHS-HHHHHHHHHHHHHHHHHHHHHHHHHT---

Sequence (111 aa):
MGDPERPEAARPEQDERLSSDTNENEAKSNEEPLLRKSSRRFVIFPIQYPDIWKMYKQAQASFWTAEEVDLSKDLPHWNKLTSDEKYFISHVLAFFAASDGIVNENLGIFI

InterPro domains:
  IPR000358 Ribonucleotide reductase small subunit family [PF00268] (41-108)
  IPR000358 Ribonucleotide reductase small subunit family [PTHR23409] (30-107)
  IPR009078 Ferritin-like superfamily [SSF47240] (24-107)
  IPR012348 Ribonucleotide reductase-like [G3DSA:1.10.620.20] (4-111)

Organism: Equus caballus (NCBI:txid9796)